Protein AF-A0A2U2X6E0-F1 (afdb_monomer_lite)

Organism: NCBI:txid2100723

Secondary structure (DSSP, 8-state):
--TT-PPPPP------TT----SS--TT----TTTTT-SSSSS---HHHHHHHHHHHHHH-S-HHHHHHHHHHHHHHHHHHHHHTT--GGGGS--

pLDDT: mean 82.09, std 9.75, range [49.62, 97.31]

Structure (mmCIF, N/CA/C/O backbone):
data_AF-A0A2U2X6E0-F1
#
_entry.id   AF-A0A2U2X6E0-F1
#
loop_
_atom_site.group_PDB
_atom_site.id
_atom_site.type_symbol
_atom_site.label_atom_id
_atom_site.label_alt_id
_atom_site.label_comp_id
_atom_site.label_asym_id
_atom_site.label_entity_id
_atom_site.label_seq_id
_atom_site.pdbx_PDB_ins_code
_atom_site.Cartn_x
_atom_site.Cartn_y
_atom_site.Cartn_z
_atom_site.occupancy
_atom_site.B_iso_or_equiv
_atom_site.auth_seq_id
_atom_site.auth_comp_id
_atom_site.auth_asym_id
_atom_site.auth_atom_id
_atom_site.pdbx_PDB_model_num
ATOM 1 N N . MET A 1 1 ? 23.889 -9.829 4.739 1.00 49.62 1 MET A N 1
ATOM 2 C CA . MET A 1 1 ? 22.739 -10.747 4.560 1.00 49.62 1 MET A CA 1
ATOM 3 C C . MET A 1 1 ? 21.870 -10.631 5.802 1.00 49.62 1 MET A C 1
ATOM 5 O O . MET A 1 1 ? 22.367 -10.924 6.874 1.00 49.62 1 MET A O 1
ATOM 9 N N . GLY A 1 2 ? 20.649 -10.098 5.694 1.00 56.84 2 GLY A N 1
ATOM 10 C CA . GLY A 1 2 ? 19.756 -9.929 6.850 1.00 56.84 2 GLY A CA 1
ATOM 11 C C . GLY A 1 2 ? 19.044 -11.231 7.225 1.00 56.84 2 GLY A C 1
ATOM 12 O O . GLY A 1 2 ? 18.730 -12.023 6.336 1.00 56.84 2 GLY A O 1
ATOM 13 N N . LEU A 1 3 ? 18.763 -11.402 8.520 1.00 63.81 3 LEU A N 1
ATOM 14 C CA . LEU A 1 3 ? 18.264 -12.623 9.175 1.00 63.81 3 LEU A CA 1
ATOM 15 C C . LEU A 1 3 ? 16.961 -13.226 8.598 1.00 63.81 3 LEU A C 1
ATOM 17 O O . LEU A 1 3 ? 16.647 -14.368 8.898 1.00 63.81 3 LEU A O 1
ATOM 21 N N . LEU A 1 4 ? 16.203 -12.493 7.772 1.00 74.69 4 LEU A N 1
ATOM 22 C CA . LEU A 1 4 ? 14.873 -12.902 7.280 1.00 74.69 4 LEU A CA 1
ATOM 23 C C . LEU A 1 4 ? 14.726 -12.865 5.749 1.00 74.69 4 LEU A C 1
ATOM 25 O O . LEU A 1 4 ? 13.615 -12.888 5.219 1.00 74.69 4 LEU A O 1
ATOM 29 N N . LYS A 1 5 ? 15.825 -12.755 4.994 1.00 68.38 5 LYS A N 1
ATOM 30 C CA . LYS A 1 5 ? 15.729 -12.641 3.532 1.00 68.38 5 LYS A CA 1
ATOM 31 C C . LYS A 1 5 ? 15.727 -14.026 2.887 1.00 68.38 5 LYS A C 1
ATOM 33 O O . LYS A 1 5 ? 16.778 -14.651 2.775 1.00 68.38 5 LYS A O 1
ATOM 38 N N . LEU A 1 6 ? 14.560 -14.472 2.411 1.00 75.69 6 LEU A N 1
ATOM 39 C CA . LEU A 1 6 ? 14.464 -15.690 1.605 1.00 75.69 6 LEU A CA 1
ATOM 40 C C . LEU A 1 6 ? 15.359 -15.583 0.364 1.00 75.69 6 LEU A C 1
ATOM 42 O O . LEU A 1 6 ? 15.459 -14.530 -0.283 1.00 75.69 6 LEU A O 1
ATOM 46 N N . ARG A 1 7 ? 16.004 -16.700 0.029 1.00 78.00 7 AR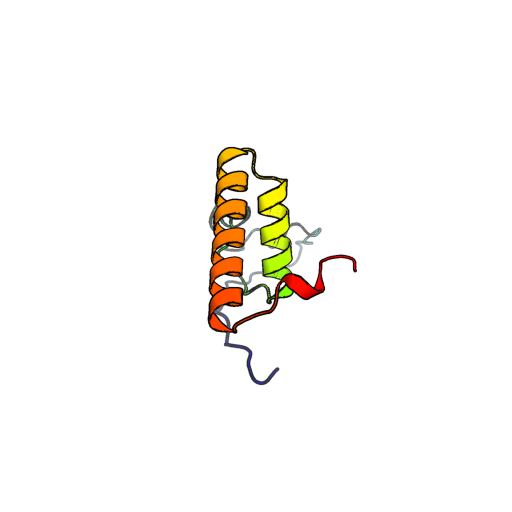G A N 1
ATOM 47 C CA . ARG A 1 7 ? 16.813 -16.826 -1.179 1.00 78.00 7 ARG A CA 1
ATOM 48 C C . ARG A 1 7 ? 15.912 -16.651 -2.403 1.00 78.00 7 ARG A C 1
ATOM 50 O O . ARG A 1 7 ? 14.903 -17.331 -2.540 1.00 78.00 7 ARG A O 1
ATOM 57 N N . LYS A 1 8 ? 16.288 -15.731 -3.292 1.00 78.19 8 LYS A N 1
ATOM 58 C CA . LYS A 1 8 ? 15.583 -15.502 -4.559 1.00 78.19 8 LYS A CA 1
ATOM 59 C C . LYS A 1 8 ? 15.986 -16.553 -5.598 1.00 78.19 8 LYS A C 1
ATOM 61 O O . LYS A 1 8 ? 17.109 -17.065 -5.564 1.00 78.19 8 LYS A O 1
ATOM 66 N N . ASN A 1 9 ? 15.087 -16.829 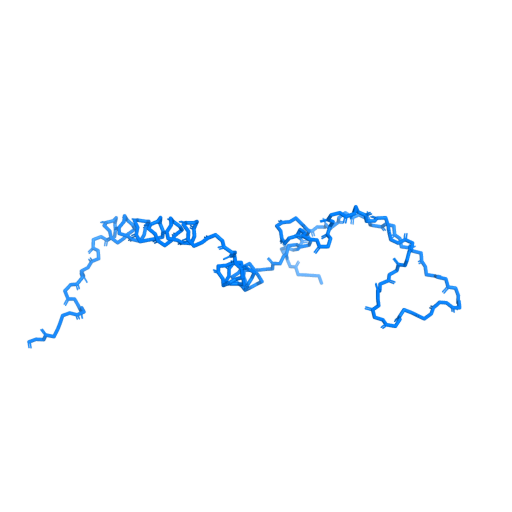-6.539 1.00 81.38 9 ASN A N 1
ATOM 67 C CA . ASN A 1 9 ? 15.336 -17.717 -7.673 1.00 81.38 9 ASN A CA 1
ATOM 68 C C . ASN A 1 9 ? 16.501 -17.174 -8.518 1.00 81.38 9 ASN A C 1
ATOM 70 O O . ASN A 1 9 ? 16.641 -15.957 -8.676 1.00 81.38 9 ASN A O 1
ATOM 74 N N . LYS A 1 10 ? 17.337 -18.069 -9.063 1.00 82.06 10 LYS A N 1
ATOM 75 C CA . LYS A 1 10 ? 18.392 -17.678 -10.008 1.00 82.06 10 LYS A CA 1
ATOM 76 C C . LYS A 1 10 ? 17.732 -17.129 -11.274 1.00 82.06 10 LYS A C 1
ATOM 78 O O . LYS A 1 10 ? 16.843 -17.772 -11.824 1.00 82.06 10 LYS A O 1
ATOM 83 N N . LYS A 1 11 ? 18.171 -15.955 -11.719 1.00 78.81 11 LYS A N 1
ATOM 84 C CA . LYS A 1 11 ? 17.769 -15.358 -12.995 1.00 78.81 11 LYS A CA 1
ATOM 85 C C . LYS A 1 11 ? 18.914 -15.476 -13.996 1.00 78.81 11 LYS A C 1
ATOM 87 O O . LYS A 1 11 ? 20.076 -15.460 -13.590 1.00 78.81 11 LYS A O 1
ATOM 92 N N . PHE A 1 12 ? 18.577 -15.604 -15.276 1.00 82.31 12 PHE A N 1
ATOM 93 C CA . PHE A 1 12 ? 19.557 -15.518 -16.355 1.00 82.31 12 PHE A CA 1
ATOM 94 C C . PHE A 1 12 ? 20.184 -14.118 -16.354 1.00 82.31 12 PHE A C 1
ATOM 96 O O . PHE A 1 12 ? 19.464 -13.127 -16.258 1.00 82.31 12 PHE A O 1
ATOM 103 N N . ASN A 1 13 ? 21.514 -14.043 -16.406 1.00 77.56 13 ASN A N 1
ATOM 104 C CA . ASN A 1 13 ? 22.247 -12.784 -16.444 1.00 77.56 13 ASN A CA 1
ATOM 105 C C . ASN A 1 13 ? 23.311 -12.867 -17.541 1.00 77.56 13 ASN A C 1
ATOM 107 O O . ASN A 1 13 ? 24.211 -13.703 -17.460 1.00 77.56 13 ASN A O 1
ATOM 111 N N . TYR A 1 14 ? 23.189 -12.016 -18.556 1.00 80.00 14 TYR A N 1
ATOM 112 C CA . TYR A 1 14 ? 24.136 -11.907 -19.659 1.00 80.00 14 TYR A CA 1
ATOM 113 C C . TYR A 1 14 ? 24.457 -10.436 -19.913 1.00 80.00 14 TYR A C 1
ATOM 115 O O . TYR A 1 14 ? 23.566 -9.678 -20.277 1.00 80.00 14 TYR A O 1
ATOM 123 N N . THR A 1 15 ? 25.711 -10.027 -19.729 1.00 76.88 15 THR A N 1
ATOM 124 C CA . THR A 1 15 ? 26.149 -8.646 -19.978 1.00 76.88 15 THR A CA 1
ATOM 125 C C . THR A 1 15 ? 27.050 -8.629 -21.216 1.00 76.88 15 THR A C 1
ATOM 127 O O . THR A 1 15 ? 28.136 -9.215 -21.176 1.00 76.88 15 THR A O 1
ATOM 130 N N . PRO A 1 16 ? 26.630 -8.011 -22.333 1.00 81.31 16 PRO A N 1
ATOM 131 C CA . PRO A 1 16 ? 27.474 -7.894 -23.520 1.00 81.31 16 PRO A CA 1
ATOM 132 C C . PRO A 1 16 ? 28.652 -6.948 -23.257 1.00 81.31 16 PRO A C 1
ATOM 134 O O . PRO A 1 16 ? 28.507 -5.963 -22.543 1.00 81.31 16 PRO A O 1
ATOM 137 N N . ARG A 1 17 ? 29.815 -7.194 -23.877 1.00 79.00 17 ARG A N 1
ATOM 138 C CA . ARG A 1 17 ? 31.034 -6.381 -23.652 1.00 79.00 17 ARG A CA 1
ATOM 139 C C . ARG A 1 17 ? 30.916 -4.912 -24.063 1.00 79.00 17 ARG A C 1
ATOM 141 O O . ARG A 1 17 ? 31.606 -4.083 -23.489 1.00 79.00 17 ARG A O 1
ATOM 148 N N . TYR A 1 18 ? 30.099 -4.613 -25.070 1.00 81.50 18 TYR A N 1
ATOM 149 C CA . TYR A 1 18 ? 29.972 -3.275 -25.666 1.00 81.50 18 TYR A CA 1
ATOM 150 C C . TYR A 1 18 ? 28.578 -2.671 -25.477 1.00 81.50 18 TYR A C 1
ATOM 152 O O . TYR A 1 18 ? 28.245 -1.676 -26.114 1.00 81.50 18 TYR A O 1
ATOM 160 N N . TYR A 1 19 ? 27.741 -3.306 -24.660 1.00 76.12 19 TYR A N 1
ATOM 161 C CA . TYR A 1 19 ? 26.398 -2.820 -24.398 1.00 76.12 19 TYR A CA 1
ATOM 162 C C . TYR A 1 19 ? 26.421 -1.952 -23.149 1.00 76.12 19 TYR A C 1
ATOM 164 O O . TYR A 1 19 ? 26.745 -2.438 -22.066 1.00 76.12 19 TYR A O 1
ATOM 172 N N . ASP A 1 20 ? 26.084 -0.680 -23.329 1.00 73.94 20 ASP A N 1
ATOM 173 C CA . ASP A 1 20 ? 25.814 0.234 -22.232 1.00 73.94 20 ASP A CA 1
ATOM 174 C C . ASP A 1 20 ? 24.301 0.299 -22.032 1.00 73.94 20 ASP A C 1
ATOM 176 O O . ASP A 1 20 ? 23.548 0.732 -22.912 1.00 73.94 20 ASP A O 1
ATOM 180 N N . ASP A 1 21 ? 23.867 -0.212 -20.889 1.00 67.38 21 ASP A N 1
ATOM 181 C CA . ASP A 1 21 ? 22.484 -0.162 -20.463 1.00 67.38 21 ASP A CA 1
ATOM 182 C C . ASP A 1 21 ? 22.206 1.274 -20.007 1.00 67.38 21 ASP A C 1
ATOM 184 O O . ASP A 1 21 ? 22.488 1.646 -18.867 1.00 67.38 21 ASP A O 1
ATOM 188 N N . LYS A 1 22 ? 21.660 2.101 -20.906 1.00 71.19 22 LYS A N 1
ATOM 189 C CA . LYS A 1 22 ? 21.259 3.498 -20.644 1.00 71.19 22 LYS A CA 1
ATOM 190 C C . LYS A 1 22 ? 20.079 3.614 -19.656 1.00 71.19 22 LYS A C 1
ATOM 192 O O . LYS A 1 22 ? 19.291 4.552 -19.738 1.00 71.19 22 LYS A O 1
ATOM 197 N N . GLY A 1 23 ? 19.941 2.664 -18.734 1.00 69.12 23 GLY A N 1
ATOM 198 C CA . GLY A 1 23 ? 18.857 2.553 -17.766 1.00 69.12 23 GLY A CA 1
ATOM 199 C C . GLY A 1 23 ? 17.625 1.799 -18.277 1.00 69.12 23 GLY A C 1
ATOM 200 O O . GLY A 1 23 ? 16.605 1.815 -17.592 1.00 69.12 23 GLY A O 1
ATOM 201 N N . GLU A 1 24 ? 17.697 1.148 -19.442 1.00 69.50 24 GLU A N 1
ATOM 202 C CA . GLU A 1 24 ? 16.578 0.426 -20.073 1.00 69.50 24 GLU A CA 1
ATOM 203 C C . GLU A 1 24 ? 16.518 -1.071 -19.704 1.00 69.50 24 GLU A C 1
ATOM 205 O O . GLU A 1 24 ? 15.526 -1.752 -19.979 1.00 69.50 24 GLU A O 1
ATOM 210 N N . GLY A 1 25 ? 17.532 -1.587 -19.011 1.00 71.50 25 GLY A N 1
ATOM 211 C CA . GLY A 1 25 ? 17.652 -2.977 -18.596 1.00 71.50 25 GLY A CA 1
ATOM 212 C C . GLY A 1 25 ? 18.420 -3.851 -19.590 1.00 71.50 25 GLY A C 1
ATOM 213 O O . GLY A 1 25 ? 18.804 -3.452 -20.687 1.00 71.50 25 GLY A O 1
ATOM 214 N N . ASN A 1 26 ? 18.621 -5.115 -19.211 1.00 74.25 26 ASN A N 1
ATOM 215 C CA . ASN A 1 26 ? 19.294 -6.092 -20.059 1.00 74.25 26 ASN A CA 1
ATOM 216 C C . ASN A 1 26 ? 18.354 -6.576 -21.188 1.00 74.25 26 ASN A C 1
ATOM 218 O O . ASN A 1 26 ? 17.348 -7.228 -20.889 1.00 74.25 26 ASN A O 1
ATOM 222 N N . PRO A 1 27 ? 18.685 -6.371 -22.478 1.00 75.00 27 PRO A N 1
ATOM 223 C CA . PRO A 1 27 ? 17.841 -6.790 -23.600 1.00 75.00 27 PRO A CA 1
ATOM 224 C C . PRO A 1 27 ? 17.757 -8.316 -23.742 1.00 75.00 27 PRO A C 1
ATOM 226 O O . PRO A 1 27 ? 16.869 -8.832 -24.415 1.00 75.00 27 PRO A O 1
ATOM 229 N N . PHE A 1 28 ? 18.660 -9.045 -23.086 1.00 76.88 28 PHE A N 1
ATOM 230 C CA . PHE A 1 28 ? 18.684 -10.502 -23.036 1.00 76.88 28 PHE A CA 1
ATOM 231 C C . PHE A 1 28 ? 18.024 -11.063 -21.766 1.00 76.88 28 PHE A C 1
ATOM 233 O O . PHE A 1 28 ? 18.102 -12.269 -21.519 1.00 76.88 28 PHE A O 1
ATOM 240 N N . GLU A 1 29 ? 17.390 -10.227 -20.932 1.00 79.25 29 GLU A N 1
ATOM 241 C CA . GLU A 1 29 ? 16.619 -10.724 -19.792 1.00 79.25 29 GLU A CA 1
ATOM 242 C C . GLU A 1 29 ? 15.403 -11.516 -20.290 1.00 79.25 29 GLU A C 1
ATOM 244 O O . GLU A 1 29 ? 14.564 -11.024 -21.046 1.00 79.25 29 GLU A O 1
ATOM 249 N N . ILE A 1 30 ? 15.288 -12.763 -19.828 1.00 79.38 30 ILE A N 1
ATOM 250 C CA . ILE A 1 30 ? 14.121 -13.609 -20.084 1.00 79.38 30 ILE A CA 1
ATOM 251 C C . ILE A 1 30 ? 12.968 -13.081 -19.219 1.00 79.38 30 ILE A C 1
ATOM 253 O O . ILE A 1 30 ? 12.769 -13.532 -18.088 1.00 79.38 30 ILE A O 1
ATOM 257 N N . LYS A 1 31 ? 12.237 -12.093 -19.741 1.00 79.12 31 LYS A N 1
ATOM 258 C CA . LYS A 1 31 ? 11.024 -11.526 -19.136 1.00 79.12 31 LYS A CA 1
ATOM 259 C C . LYS A 1 31 ? 9.784 -11.886 -19.947 1.00 79.12 31 LYS A C 1
ATOM 261 O O . LYS A 1 31 ? 9.833 -12.024 -21.169 1.00 79.12 31 LYS A O 1
ATOM 266 N N . HIS A 1 32 ? 8.650 -12.045 -19.273 1.00 81.19 32 HIS A N 1
ATOM 267 C CA . HIS A 1 32 ? 7.373 -12.222 -19.952 1.00 81.19 32 HIS A CA 1
ATOM 268 C C . HIS A 1 32 ? 6.863 -10.864 -20.457 1.00 81.19 32 HIS A C 1
ATOM 270 O O . HIS A 1 32 ? 7.052 -9.845 -19.796 1.00 81.19 32 HIS A O 1
ATOM 276 N N . LYS A 1 33 ? 6.145 -10.836 -21.591 1.00 80.75 33 LYS A N 1
ATOM 277 C CA . LYS A 1 33 ? 5.645 -9.586 -22.213 1.00 80.75 33 LYS A CA 1
ATOM 278 C C . LYS A 1 33 ? 4.792 -8.719 -21.280 1.00 80.75 33 LYS A C 1
ATOM 280 O O . LYS A 1 33 ? 4.688 -7.518 -21.473 1.00 80.75 33 LYS A O 1
ATOM 285 N N . PHE A 1 34 ? 4.166 -9.343 -20.285 1.00 80.75 34 PHE A N 1
ATOM 286 C CA . PHE A 1 34 ? 3.276 -8.674 -19.336 1.00 80.75 34 PHE A CA 1
ATOM 287 C C . PHE A 1 34 ? 3.923 -8.375 -17.980 1.00 80.75 34 PHE A C 1
ATOM 289 O O . PHE A 1 34 ? 3.236 -7.883 -17.089 1.00 80.75 34 PHE A O 1
ATOM 296 N N . ASP A 1 35 ? 5.208 -8.684 -17.792 1.00 77.19 35 ASP A N 1
ATOM 297 C CA . ASP A 1 35 ? 5.870 -8.464 -16.501 1.00 77.19 35 ASP A CA 1
ATOM 298 C C . ASP A 1 35 ? 6.015 -6.976 -16.162 1.00 77.19 35 ASP A C 1
ATOM 300 O O . ASP A 1 35 ? 5.980 -6.618 -14.990 1.00 77.19 35 ASP A O 1
ATOM 304 N N . GLU A 1 36 ? 6.065 -6.097 -17.164 1.00 76.69 36 GLU A N 1
ATOM 305 C CA . GLU A 1 36 ? 6.131 -4.640 -16.969 1.00 76.69 36 GLU A CA 1
ATOM 306 C C . GLU A 1 36 ? 4.815 -4.044 -16.453 1.00 76.69 36 GLU A C 1
ATOM 308 O O . GLU A 1 36 ? 4.816 -3.075 -15.699 1.00 76.69 36 GLU A O 1
ATOM 313 N N . TYR A 1 37 ? 3.682 -4.661 -16.795 1.00 79.06 37 TYR A N 1
ATOM 314 C CA . TYR A 1 37 ? 2.351 -4.219 -16.360 1.00 79.06 37 TYR A CA 1
ATOM 315 C C . TYR A 1 37 ? 1.911 -4.877 -15.045 1.00 79.06 37 TYR A C 1
ATOM 317 O O . TYR A 1 37 ? 0.863 -4.555 -14.485 1.00 79.06 37 TYR A O 1
ATOM 325 N N . ARG A 1 38 ? 2.701 -5.827 -14.539 1.00 75.50 38 ARG A N 1
ATOM 326 C CA . ARG A 1 38 ? 2.397 -6.611 -13.345 1.00 75.50 38 ARG A CA 1
ATOM 327 C C . ARG A 1 38 ? 2.986 -5.946 -12.106 1.00 75.50 38 ARG A C 1
ATOM 329 O O . ARG A 1 38 ? 4.158 -6.106 -11.789 1.00 75.50 38 ARG A O 1
ATOM 336 N N . LYS A 1 39 ? 2.141 -5.260 -11.335 1.00 73.44 39 LYS A N 1
ATOM 337 C CA . LYS A 1 39 ? 2.532 -4.726 -10.016 1.00 73.44 39 LYS A CA 1
ATOM 338 C C . LYS A 1 39 ? 2.485 -5.780 -8.899 1.00 73.44 39 LYS A C 1
ATOM 340 O O . LYS A 1 39 ? 3.191 -5.646 -7.904 1.00 73.44 39 LYS A O 1
ATOM 345 N N . THR A 1 40 ? 1.689 -6.840 -9.071 1.00 67.75 40 THR A N 1
ATOM 346 C CA . THR A 1 40 ? 1.390 -7.848 -8.032 1.00 67.75 40 THR A CA 1
ATOM 347 C C . THR A 1 40 ? 2.373 -9.018 -7.971 1.00 67.75 40 THR A C 1
ATOM 349 O O . THR A 1 40 ? 2.509 -9.653 -6.927 1.00 67.75 40 THR A O 1
ATOM 352 N N . VAL A 1 41 ? 3.068 -9.310 -9.071 1.00 64.62 41 VAL A N 1
ATOM 353 C CA . VAL A 1 41 ? 3.978 -10.455 -9.214 1.00 64.62 41 VAL A CA 1
ATOM 354 C C . VAL A 1 41 ? 5.391 -9.933 -9.451 1.00 64.62 41 VAL A C 1
ATOM 356 O O . VAL A 1 41 ? 5.607 -9.130 -10.349 1.00 64.62 41 VAL A O 1
ATOM 359 N N . GLY A 1 42 ? 6.367 -10.359 -8.644 1.00 68.31 42 GLY A N 1
ATOM 360 C CA . GLY A 1 42 ? 7.747 -9.886 -8.773 1.00 68.31 42 GLY A CA 1
ATOM 361 C C . GLY A 1 42 ? 8.530 -9.899 -7.464 1.00 68.31 42 GLY A C 1
ATOM 362 O O . GLY A 1 42 ? 8.156 -10.554 -6.490 1.00 68.31 42 GLY A O 1
ATOM 363 N N . ALA A 1 43 ? 9.660 -9.185 -7.438 1.00 65.69 43 ALA A N 1
ATOM 364 C CA . ALA A 1 43 ? 10.459 -9.040 -6.225 1.00 65.69 43 ALA A CA 1
ATOM 365 C C . ALA A 1 43 ? 9.588 -8.461 -5.101 1.00 65.69 43 ALA A C 1
ATOM 367 O O . ALA A 1 43 ? 8.945 -7.439 -5.303 1.00 65.69 43 ALA A O 1
ATOM 368 N N . ASN A 1 44 ? 9.589 -9.115 -3.934 1.00 63.94 44 ASN A N 1
ATOM 369 C CA . ASN A 1 44 ? 8.785 -8.728 -2.776 1.00 63.94 44 ASN A CA 1
ATOM 370 C C . ASN A 1 44 ? 9.083 -7.265 -2.400 1.00 63.94 44 ASN A C 1
ATOM 372 O O . ASN A 1 44 ? 10.081 -6.972 -1.733 1.00 63.94 44 ASN A O 1
ATOM 376 N N . LYS A 1 45 ? 8.252 -6.345 -2.897 1.00 69.69 45 LYS A N 1
ATOM 377 C CA . LYS A 1 45 ? 8.228 -4.952 -2.478 1.00 69.69 45 LYS A CA 1
ATOM 378 C C . LYS A 1 45 ? 7.816 -5.015 -1.012 1.00 69.69 45 LYS A C 1
ATOM 380 O O . LYS A 1 45 ? 6.768 -5.573 -0.692 1.00 69.69 45 LYS A O 1
ATOM 385 N N . GLY A 1 46 ? 8.686 -4.572 -0.105 1.00 79.25 46 GLY A N 1
ATOM 386 C CA . GLY A 1 46 ? 8.378 -4.566 1.328 1.00 79.25 46 GLY A CA 1
ATOM 387 C C . GLY A 1 46 ? 7.072 -3.815 1.618 1.00 79.25 46 GLY A C 1
ATOM 388 O O . GLY A 1 46 ? 6.484 -3.214 0.722 1.00 79.25 46 GLY A O 1
ATOM 389 N N . ILE A 1 47 ? 6.637 -3.798 2.878 1.00 85.00 47 ILE A N 1
ATOM 390 C CA . ILE A 1 47 ? 5.346 -3.216 3.293 1.00 85.00 47 ILE A CA 1
ATOM 391 C C . ILE A 1 47 ? 5.106 -1.826 2.663 1.00 85.00 47 ILE A C 1
ATOM 393 O O . ILE A 1 47 ? 4.085 -1.622 2.014 1.00 85.00 47 ILE A O 1
ATOM 397 N N . LYS A 1 48 ? 6.097 -0.922 2.721 1.00 86.31 48 LYS A N 1
ATOM 398 C CA . LYS A 1 48 ? 6.041 0.416 2.096 1.00 86.31 48 LYS A CA 1
ATOM 399 C C . LYS A 1 48 ? 5.731 0.388 0.593 1.00 86.31 48 LYS A C 1
ATOM 401 O O . LYS A 1 48 ? 4.932 1.184 0.116 1.00 86.31 48 LYS A O 1
ATOM 406 N N . GLY A 1 49 ? 6.364 -0.513 -0.156 1.00 85.88 49 GLY A N 1
ATOM 407 C CA . GLY A 1 49 ? 6.151 -0.613 -1.600 1.00 85.88 49 GLY A CA 1
ATOM 408 C C . GLY A 1 49 ? 4.749 -1.114 -1.942 1.00 85.88 49 GLY A C 1
ATOM 409 O O . GLY A 1 49 ? 4.141 -0.593 -2.866 1.00 85.88 49 GLY A O 1
ATOM 410 N N . LYS A 1 50 ? 4.199 -2.036 -1.139 1.00 85.88 50 LYS A N 1
ATOM 411 C CA . LYS A 1 50 ? 2.812 -2.501 -1.301 1.00 85.88 50 LYS A CA 1
ATOM 412 C C . LYS A 1 50 ? 1.798 -1.383 -1.062 1.00 85.88 50 LYS A C 1
ATOM 414 O O . LYS A 1 50 ? 0.849 -1.264 -1.825 1.00 85.88 50 LYS A O 1
ATOM 419 N N . PHE A 1 51 ? 2.014 -0.552 -0.038 1.00 88.25 51 PHE A N 1
ATOM 420 C CA . PHE A 1 51 ? 1.157 0.610 0.222 1.00 88.25 51 PHE A CA 1
ATOM 421 C C . PHE A 1 51 ? 1.213 1.632 -0.916 1.00 88.25 51 PHE A C 1
ATOM 423 O O . PHE A 1 51 ? 0.169 2.095 -1.365 1.00 88.25 51 PHE A O 1
ATOM 430 N N . ASN A 1 52 ? 2.412 1.951 -1.410 1.00 88.94 52 ASN A N 1
ATOM 431 C CA . ASN A 1 52 ? 2.565 2.880 -2.528 1.00 88.94 52 ASN A CA 1
ATOM 432 C C . ASN A 1 52 ? 1.868 2.373 -3.796 1.00 88.94 52 ASN A C 1
ATOM 434 O O . ASN A 1 52 ? 1.127 3.133 -4.409 1.00 88.94 52 ASN A O 1
ATOM 438 N N . ASP A 1 53 ? 2.065 1.101 -4.155 1.00 87.69 53 ASP A N 1
ATOM 439 C CA . ASP A 1 53 ? 1.412 0.502 -5.323 1.00 87.69 53 ASP A CA 1
ATOM 440 C C . ASP A 1 53 ? -0.119 0.508 -5.173 1.00 87.69 53 ASP A C 1
ATOM 442 O O . ASP A 1 53 ? -0.823 0.879 -6.104 1.00 87.69 53 ASP A O 1
ATOM 446 N N . ALA A 1 54 ? -0.645 0.158 -3.992 1.00 86.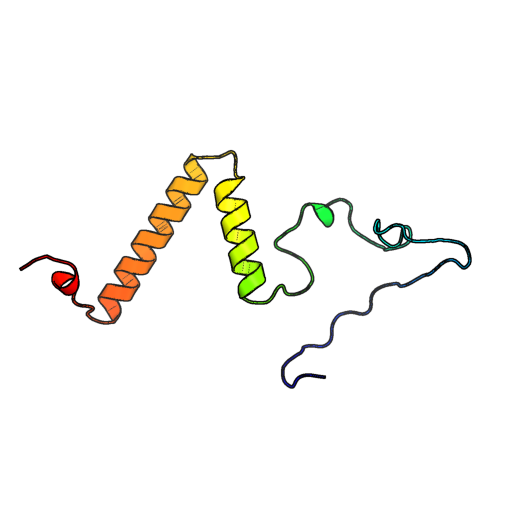88 54 ALA A N 1
ATOM 447 C CA . ALA A 1 54 ? -2.087 0.149 -3.741 1.00 86.88 54 ALA A CA 1
ATOM 448 C C . ALA A 1 54 ? -2.716 1.552 -3.829 1.00 86.88 54 ALA A C 1
ATOM 450 O O . ALA A 1 54 ? -3.829 1.703 -4.332 1.00 86.88 54 ALA A O 1
ATOM 451 N N . LEU A 1 55 ? -2.011 2.587 -3.357 1.00 88.44 55 LEU A N 1
ATOM 452 C CA . LEU A 1 55 ? -2.453 3.978 -3.492 1.00 88.44 55 LEU A CA 1
ATOM 453 C C . LEU A 1 55 ? -2.412 4.451 -4.946 1.00 88.44 55 LEU A C 1
ATOM 455 O O . LEU A 1 55 ? -3.311 5.171 -5.379 1.00 88.44 55 LEU A O 1
ATOM 459 N N . ASP A 1 56 ? -1.375 4.063 -5.682 1.00 88.19 56 ASP A N 1
ATOM 460 C CA . ASP A 1 56 ? -1.241 4.364 -7.104 1.00 88.19 56 ASP A CA 1
ATOM 461 C C . ASP A 1 56 ? -2.363 3.700 -7.915 1.00 88.19 56 ASP A C 1
ATOM 463 O O . ASP A 1 56 ? -3.019 4.357 -8.722 1.00 88.19 56 ASP A O 1
ATOM 467 N N . ASP A 1 57 ? -2.667 2.434 -7.625 1.00 86.19 57 ASP A N 1
ATOM 468 C CA . ASP A 1 57 ? -3.769 1.705 -8.252 1.00 86.19 57 ASP A CA 1
ATOM 469 C C . ASP A 1 57 ? -5.125 2.338 -7.919 1.00 86.19 57 ASP A C 1
ATOM 471 O O . ASP A 1 57 ? -5.945 2.521 -8.814 1.00 86.19 57 ASP A O 1
ATOM 475 N N . LEU A 1 58 ? -5.363 2.759 -6.672 1.00 86.94 58 LEU A N 1
ATOM 476 C CA . LEU A 1 58 ? -6.609 3.442 -6.305 1.00 86.94 58 LEU A CA 1
ATOM 477 C C . LEU A 1 58 ? -6.790 4.776 -7.053 1.00 86.94 58 LEU A C 1
ATOM 479 O O . LEU A 1 58 ? -7.914 5.131 -7.407 1.00 86.94 58 LEU A O 1
ATOM 483 N N . LYS A 1 59 ? -5.703 5.518 -7.299 1.00 86.00 59 LYS A N 1
ATOM 484 C CA . LYS A 1 59 ? -5.740 6.818 -7.992 1.00 86.00 59 LYS A CA 1
ATOM 485 C C . LYS A 1 59 ? -5.872 6.685 -9.506 1.00 86.00 59 LYS A C 1
ATOM 487 O O . LYS A 1 59 ? -6.624 7.445 -10.109 1.00 86.00 59 LYS A O 1
ATOM 492 N N . ASN A 1 60 ? -5.156 5.737 -10.104 1.00 85.06 60 ASN A N 1
ATOM 493 C CA . ASN A 1 60 ? -5.046 5.603 -11.558 1.00 85.06 60 ASN A CA 1
ATOM 494 C C . ASN A 1 60 ? -6.068 4.628 -12.162 1.00 85.06 60 ASN A C 1
ATOM 496 O O . ASN A 1 60 ? -6.103 4.461 -13.381 1.00 85.06 60 ASN A O 1
ATOM 500 N N . ASN A 1 61 ? -6.899 3.969 -11.348 1.00 82.44 61 ASN A N 1
ATOM 501 C CA . ASN A 1 61 ? -7.926 3.065 -11.858 1.00 82.44 61 ASN A CA 1
ATOM 502 C C . ASN A 1 61 ? -9.058 3.851 -12.556 1.00 82.44 61 ASN A C 1
ATOM 504 O O . ASN A 1 61 ? -9.732 4.652 -11.901 1.00 82.44 61 ASN A O 1
ATOM 508 N N . PRO A 1 62 ? -9.331 3.597 -13.851 1.00 79.50 62 PRO A N 1
ATOM 509 C CA . PRO A 1 62 ? -10.411 4.264 -14.581 1.00 79.50 62 PRO A CA 1
ATOM 510 C C . PRO A 1 62 ? -11.810 3.881 -14.063 1.00 79.50 62 PRO A C 1
ATOM 512 O O . PRO A 1 62 ? -12.775 4.621 -14.255 1.00 79.50 62 PRO A O 1
ATOM 515 N N . ASN A 1 63 ? -11.941 2.742 -13.372 1.00 86.06 63 ASN A N 1
ATOM 516 C CA . ASN A 1 63 ? -13.223 2.210 -12.923 1.00 86.06 63 ASN A CA 1
ATOM 517 C C . ASN A 1 63 ? -13.612 2.746 -11.541 1.00 86.06 63 ASN A C 1
ATOM 519 O O . ASN A 1 63 ? -13.347 2.136 -10.501 1.00 86.06 63 ASN A O 1
ATOM 523 N N . ARG A 1 64 ? -14.339 3.867 -11.524 1.00 85.38 64 ARG A N 1
ATOM 524 C CA . ARG A 1 64 ? -14.81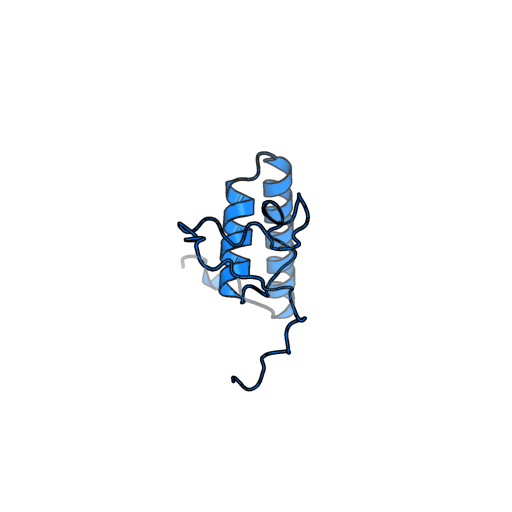2 4.510 -10.284 1.00 85.38 64 ARG A CA 1
ATOM 525 C C . ARG A 1 64 ? -15.696 3.606 -9.414 1.00 85.38 64 ARG A C 1
ATOM 527 O O . ARG A 1 64 ? -15.703 3.758 -8.194 1.00 85.38 64 ARG A O 1
ATOM 534 N N . GLU A 1 65 ? -16.428 2.662 -10.007 1.00 90.12 65 GLU A N 1
ATOM 535 C CA . GLU A 1 65 ? -17.223 1.677 -9.259 1.00 90.12 65 GLU A CA 1
ATOM 536 C C . GLU A 1 65 ? -16.359 0.751 -8.403 1.00 90.12 65 GLU A C 1
ATOM 538 O O . GLU A 1 65 ? -16.699 0.476 -7.252 1.00 90.12 65 GLU A O 1
ATOM 543 N N . VAL A 1 66 ? -15.223 0.304 -8.942 1.00 88.69 66 VAL A N 1
ATOM 544 C CA . VAL A 1 66 ? -14.284 -0.566 -8.228 1.00 88.69 66 VAL A CA 1
ATOM 545 C C . VAL A 1 66 ? -13.701 0.179 -7.031 1.00 8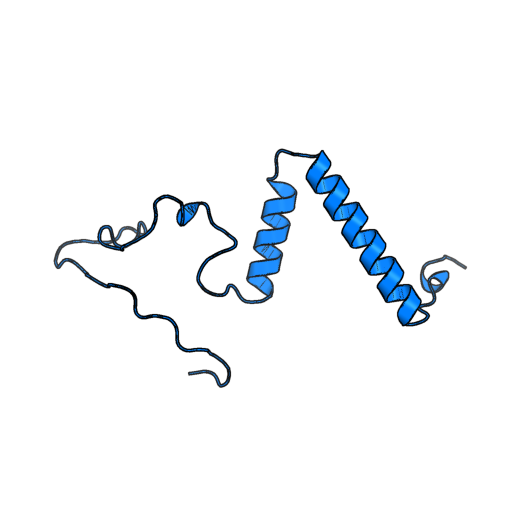8.69 66 VAL A C 1
ATOM 547 O O . VAL A 1 66 ? -13.719 -0.346 -5.921 1.00 88.69 66 VAL A O 1
ATOM 550 N N . ASN A 1 67 ? -13.298 1.438 -7.217 1.00 89.56 67 ASN A N 1
ATOM 551 C CA . ASN A 1 67 ? -12.780 2.274 -6.132 1.00 89.56 67 ASN A CA 1
ATOM 552 C C . ASN A 1 67 ? -13.813 2.471 -5.012 1.00 89.56 67 ASN A C 1
ATOM 554 O O . ASN A 1 67 ? -13.473 2.365 -3.835 1.00 89.56 67 ASN A O 1
ATOM 558 N N . LYS A 1 68 ? -15.091 2.689 -5.358 1.00 92.06 68 LYS A N 1
ATOM 559 C CA . LYS A 1 68 ? -16.176 2.763 -4.365 1.00 92.06 68 LYS A CA 1
ATOM 560 C C . LYS A 1 68 ? -16.315 1.459 -3.580 1.00 92.06 68 LYS A C 1
ATOM 562 O O . LYS A 1 68 ? -16.402 1.503 -2.358 1.00 92.06 68 LYS A O 1
ATOM 567 N N . ARG A 1 69 ? -16.304 0.304 -4.256 1.00 93.75 69 ARG A N 1
ATOM 568 C CA . ARG A 1 69 ? -16.387 -1.010 -3.593 1.00 93.75 69 ARG A CA 1
ATOM 569 C C . ARG A 1 69 ? -15.208 -1.237 -2.650 1.00 93.75 69 ARG A C 1
ATOM 571 O O . ARG A 1 69 ? -15.426 -1.675 -1.527 1.00 93.75 69 ARG A O 1
ATOM 578 N N . ILE A 1 70 ? -13.989 -0.888 -3.070 1.00 92.81 70 ILE A N 1
ATOM 579 C CA . ILE A 1 70 ? -12.790 -0.979 -2.224 1.00 92.81 70 ILE A CA 1
ATOM 580 C C . ILE A 1 70 ? -12.965 -0.141 -0.951 1.00 92.81 70 ILE A C 1
ATOM 582 O O . ILE A 1 70 ? -12.733 -0.651 0.141 1.00 92.81 70 ILE A O 1
ATOM 586 N N . LEU A 1 71 ? -13.431 1.107 -1.067 1.00 91.69 71 LEU A N 1
ATOM 587 C CA . LEU A 1 71 ? -13.671 1.968 0.097 1.00 91.69 71 LEU A CA 1
ATOM 588 C C . LEU A 1 71 ? -14.736 1.397 1.042 1.00 91.69 71 LEU A C 1
ATOM 590 O O . LEU A 1 71 ? -14.537 1.414 2.254 1.00 91.69 71 LEU A O 1
ATOM 594 N N . VAL A 1 72 ? -15.832 0.852 0.503 1.00 95.75 72 VAL A N 1
ATOM 595 C CA . VAL A 1 72 ? -16.879 0.200 1.309 1.00 95.75 72 VAL A CA 1
ATOM 596 C C . VAL A 1 72 ? -16.317 -1.012 2.053 1.00 95.75 72 VAL A C 1
ATOM 598 O O . VAL A 1 72 ? -16.546 -1.147 3.251 1.00 95.75 72 VAL A O 1
ATOM 601 N N . ILE A 1 73 ? -15.539 -1.863 1.378 1.00 95.88 73 ILE A N 1
ATOM 602 C CA . ILE A 1 73 ? -14.902 -3.034 1.998 1.00 95.88 73 ILE A CA 1
ATOM 603 C C . ILE A 1 73 ? -13.967 -2.601 3.133 1.00 95.88 73 ILE A C 1
ATOM 605 O O . ILE A 1 73 ? -14.040 -3.160 4.224 1.00 95.88 73 ILE A O 1
ATOM 609 N N . VAL A 1 74 ? -13.125 -1.586 2.910 1.00 95.25 74 VAL A N 1
ATOM 610 C CA . VAL A 1 74 ? -12.217 -1.059 3.943 1.00 95.25 74 VAL A CA 1
ATOM 611 C C . VAL A 1 74 ? -12.998 -0.514 5.139 1.00 95.25 74 VAL A C 1
ATOM 613 O O . VAL A 1 74 ? -12.652 -0.826 6.275 1.00 95.25 74 VAL A O 1
ATOM 616 N N . ALA A 1 75 ? -14.071 0.245 4.908 1.00 95.56 75 ALA A N 1
ATOM 617 C CA . ALA A 1 75 ? -14.907 0.781 5.979 1.00 95.56 75 ALA A CA 1
ATOM 618 C C . ALA A 1 75 ? -15.559 -0.329 6.822 1.00 95.56 75 ALA A C 1
ATOM 620 O O . ALA A 1 75 ? -15.525 -0.264 8.049 1.00 95.56 75 ALA A O 1
ATOM 621 N N . VAL A 1 76 ? -16.096 -1.374 6.182 1.00 97.31 76 VAL A N 1
ATOM 622 C CA . VAL A 1 76 ? -16.700 -2.523 6.879 1.00 97.31 76 VAL A CA 1
ATOM 623 C C . VAL A 1 76 ? -15.657 -3.287 7.694 1.00 97.31 76 VAL A C 1
ATOM 625 O O . VAL A 1 76 ? -15.906 -3.608 8.853 1.00 97.31 76 VAL A O 1
ATOM 628 N N . LEU A 1 77 ? -14.477 -3.548 7.125 1.00 96.69 77 LEU A N 1
ATOM 629 C CA . LEU A 1 77 ? -13.393 -4.230 7.836 1.00 96.69 77 LEU A CA 1
ATOM 630 C C . LEU A 1 77 ? -12.913 -3.432 9.054 1.00 96.69 77 LEU A C 1
ATOM 632 O O . LEU A 1 77 ? -12.662 -4.025 10.101 1.00 96.69 77 LEU A O 1
ATOM 636 N N . LEU A 1 78 ? -12.824 -2.102 8.940 1.00 94.94 78 LEU A N 1
ATOM 637 C CA . LEU A 1 78 ? -12.495 -1.236 10.072 1.00 94.94 78 LEU A CA 1
ATOM 638 C C . LEU A 1 78 ? -13.584 -1.273 11.145 1.00 94.94 78 LEU A C 1
ATOM 640 O O . LEU A 1 78 ? -13.255 -1.396 12.317 1.00 94.94 78 LEU A O 1
ATOM 644 N N . LEU A 1 79 ? -14.862 -1.227 10.766 1.00 94.19 79 LEU A N 1
ATOM 645 C CA . LEU A 1 79 ? -15.970 -1.312 11.720 1.00 94.19 79 LEU A CA 1
ATOM 646 C C . LEU A 1 79 ? -15.925 -2.638 12.495 1.00 94.19 79 LEU A C 1
ATOM 648 O O . LEU A 1 79 ? -15.963 -2.630 13.721 1.00 94.19 79 LEU A O 1
ATOM 652 N N . ILE A 1 80 ? -15.760 -3.766 11.797 1.00 96.19 80 ILE A N 1
ATOM 653 C CA . ILE A 1 80 ? -15.635 -5.089 12.429 1.00 96.19 80 ILE A CA 1
ATOM 654 C C . ILE A 1 80 ? -14.429 -5.129 13.373 1.00 96.19 80 ILE A C 1
ATOM 656 O O . ILE A 1 80 ? -14.543 -5.619 14.493 1.00 96.19 80 ILE A O 1
ATOM 660 N N . PHE A 1 81 ? -13.280 -4.604 12.941 1.00 95.88 81 PHE A N 1
ATOM 661 C CA . PHE A 1 81 ? -12.085 -4.545 13.778 1.00 95.88 81 PHE A CA 1
ATOM 662 C C . PHE A 1 81 ? -12.320 -3.733 15.057 1.00 95.88 81 PHE A C 1
ATOM 664 O O . PHE A 1 81 ? -11.983 -4.206 16.138 1.00 95.88 81 PHE A O 1
ATOM 671 N N . LEU A 1 82 ? -12.929 -2.549 14.940 1.00 93.69 82 LEU A N 1
ATOM 672 C CA . LEU A 1 82 ? -13.246 -1.677 16.074 1.00 93.69 82 LEU A CA 1
ATOM 673 C C . LEU A 1 82 ? -14.253 -2.323 17.032 1.00 93.69 82 LEU A C 1
ATOM 675 O O . LEU A 1 82 ? -14.115 -2.173 18.241 1.00 93.69 82 LEU A O 1
ATOM 679 N N . PHE A 1 83 ? -15.216 -3.081 16.502 1.00 92.88 83 PHE A N 1
ATOM 680 C CA . PHE A 1 83 ? -16.177 -3.837 17.303 1.00 92.88 83 PHE A CA 1
ATOM 681 C C . PHE A 1 83 ? -15.508 -4.954 18.117 1.00 92.88 83 PHE A C 1
ATOM 683 O O . PHE A 1 83 ? -15.819 -5.121 19.286 1.00 92.88 83 PHE A O 1
ATOM 690 N N . ILE A 1 84 ? -14.554 -5.692 17.538 1.00 95.31 84 ILE A N 1
ATOM 691 C CA . ILE A 1 84 ? -13.852 -6.788 18.238 1.00 95.31 84 ILE A CA 1
ATOM 692 C C . ILE A 1 84 ? -13.057 -6.291 19.454 1.00 95.31 84 ILE A C 1
ATOM 694 O O . ILE A 1 84 ? -12.886 -7.035 20.416 1.00 95.31 84 ILE A O 1
ATOM 698 N N . ILE A 1 85 ? -12.540 -5.064 19.403 1.00 95.50 85 ILE A N 1
ATOM 699 C CA . ILE A 1 85 ? -11.724 -4.484 20.479 1.00 95.50 85 ILE A CA 1
ATOM 700 C C . ILE A 1 85 ? -12.531 -3.588 21.433 1.00 95.50 85 ILE A C 1
ATOM 702 O O . ILE A 1 85 ? -11.917 -2.905 22.250 1.00 95.50 85 ILE A O 1
ATOM 706 N N . ASP A 1 86 ? -13.864 -3.545 21.294 1.00 91.38 86 ASP A N 1
ATOM 707 C CA . ASP A 1 86 ? -14.762 -2.639 22.027 1.00 91.38 86 ASP A CA 1
ATOM 708 C C . ASP A 1 86 ? -14.283 -1.172 22.000 1.00 91.38 86 ASP A C 1
ATOM 710 O O . ASP A 1 86 ? -14.269 -0.466 23.011 1.00 91.38 86 ASP A O 1
ATOM 714 N N . PHE A 1 87 ? -13.833 -0.698 20.833 1.00 93.12 87 PHE A N 1
ATOM 715 C CA . PHE A 1 87 ? -13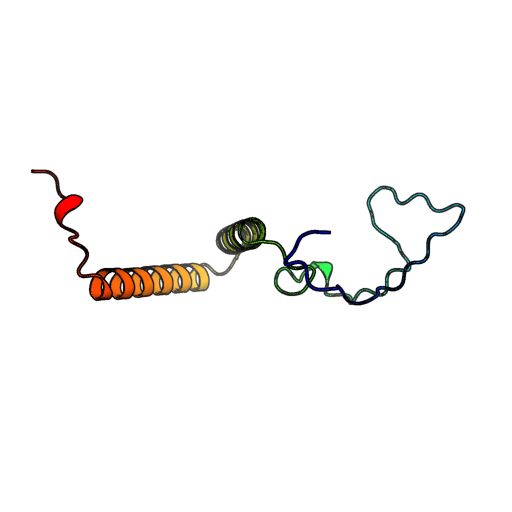.275 0.647 20.713 1.00 93.12 87 PHE A CA 1
ATOM 716 C C . PHE A 1 87 ? -14.353 1.723 20.878 1.00 93.12 87 PHE A C 1
ATOM 718 O O . PHE A 1 87 ? -15.325 1.773 20.120 1.00 93.12 87 PHE A O 1
ATOM 725 N N . ASP A 1 88 ? -14.132 2.644 21.814 1.00 89.06 88 ASP A N 1
ATOM 726 C CA . ASP A 1 88 ? -15.038 3.759 22.064 1.00 89.06 88 ASP A CA 1
ATOM 727 C C . ASP A 1 88 ? -14.927 4.843 20.975 1.00 89.06 88 ASP A C 1
ATOM 729 O O . ASP A 1 88 ? -13.952 5.591 20.891 1.00 89.06 88 ASP A O 1
ATOM 733 N N . LEU A 1 89 ? -15.962 4.949 20.138 1.00 87.00 89 LEU A N 1
ATOM 734 C CA . LEU A 1 89 ? -16.059 5.958 19.078 1.00 87.00 89 LEU A CA 1
ATOM 735 C C . LEU A 1 89 ? -16.390 7.362 19.604 1.00 87.00 89 LEU A C 1
ATOM 737 O O . LEU A 1 89 ? -16.225 8.339 18.870 1.00 87.00 89 LEU A O 1
ATOM 741 N N . SER A 1 90 ? -16.845 7.484 20.855 1.00 84.38 90 SER A N 1
ATOM 742 C CA . SER A 1 90 ? -17.226 8.769 21.448 1.00 84.38 90 SER A CA 1
ATOM 743 C C . SER A 1 90 ? -16.033 9.704 21.667 1.00 84.38 90 SER A C 1
ATOM 745 O O . SER A 1 90 ? -16.219 10.918 21.721 1.00 84.38 90 SER A O 1
ATOM 747 N N . ILE A 1 91 ? -14.803 9.172 21.665 1.00 88.06 91 ILE A N 1
ATOM 748 C CA . ILE A 1 91 ? -13.556 9.947 21.755 1.00 88.06 91 ILE A CA 1
ATOM 749 C C . ILE A 1 91 ? -13.411 11.010 20.651 1.00 88.06 91 ILE A C 1
ATOM 751 O O . ILE A 1 91 ? -12.670 11.977 20.815 1.00 88.06 91 ILE A O 1
ATOM 755 N N . PHE A 1 92 ? -14.112 10.845 19.526 1.00 85.81 92 PHE A N 1
ATOM 756 C CA . PHE A 1 92 ? -14.066 11.775 18.397 1.00 85.81 92 PHE A CA 1
ATOM 757 C C . PHE A 1 92 ? -15.168 12.843 18.416 1.00 85.81 92 PHE A C 1
ATOM 759 O O . PHE A 1 92 ? -15.166 13.722 17.552 1.00 85.81 92 PHE A O 1
ATOM 766 N N . LEU A 1 93 ? -16.112 12.788 19.361 1.00 89.31 93 LEU A N 1
ATOM 767 C CA . LEU A 1 93 ? -17.193 13.768 19.463 1.00 89.31 93 LEU A CA 1
ATOM 768 C C . LEU A 1 93 ? -16.749 14.980 20.308 1.00 89.31 93 LEU A C 1
ATOM 770 O O . LEU A 1 93 ? -16.132 14.795 21.360 1.00 89.31 93 LEU A O 1
ATOM 774 N N . PRO A 1 94 ? -17.041 16.226 19.881 1.00 82.12 94 PRO A N 1
ATOM 775 C CA . PRO A 1 94 ? -16.827 17.401 20.720 1.00 82.12 94 PRO A CA 1
ATOM 776 C C . PRO A 1 94 ? -17.757 17.365 21.943 1.00 82.12 94 PRO A C 1
ATOM 778 O O . PRO A 1 94 ? -18.880 16.866 21.855 1.00 82.12 94 PRO A O 1
ATOM 781 N N . LYS A 1 95 ? -17.260 17.879 23.074 1.00 72.69 95 LYS A N 1
ATOM 782 C CA . LYS A 1 95 ? -17.990 17.970 24.348 1.00 72.69 95 LYS A CA 1
ATOM 783 C C . LYS A 1 95 ? -19.134 18.974 24.304 1.00 72.69 95 LYS A C 1
ATOM 785 O O . LYS A 1 95 ? -18.935 20.050 23.696 1.00 72.69 95 LYS A O 1
#

Radius of gyration: 21.65 Å; chains: 1; bounding box: 49×36×50 Å

Sequence (95 aa):
MGLLKLRKNKKFNYTPRYYDDKGEGNPFEIKHKFDEYRKTVGANKGIKGKFNDALDDLKNNPNREVNKRILVIVAVLLLIFLFIIDFDLSIFLPK

Foldseek 3Di:
DDPPDDDDDDFDDDDDPPDDPPVVDDPPGPDDPCPVVDPPDDDPPPPVSVVVVVVVCLVPPPDVVVNVVVVVVVVVVVVVVCVVVVNDPCVPPDD